Protein AF-A0A953H364-F1 (afdb_monomer_lite)

Secondary structure (DSSP, 8-state):
-HHHHHHHHHHHHHHHHHHHHHHHH-TT-HHHHHHHHHHHHHHHHHHHHH-SS-HHHHHHHHHHHHHHHHHHHHHHHHHTT---SS-HHHHHHHHHHHHHHHHHHHHHHHHHHHHHHHHHHHT-

pLDDT: mean 87.51, std 7.41, range [61.56, 96.06]

Structure (mmCIF, N/CA/C/O backbone):
data_AF-A0A953H364-F1
#
_entry.id   AF-A0A953H364-F1
#
loop_
_atom_site.group_PDB
_atom_site.id
_atom_site.type_symbol
_atom_site.label_atom_id
_atom_site.label_alt_id
_atom_site.label_comp_id
_atom_site.label_asym_id
_atom_site.label_entity_id
_atom_site.label_seq_id
_atom_site.pdbx_PDB_ins_code
_atom_site.Cartn_x
_atom_site.Cartn_y
_atom_site.Cartn_z
_atom_site.occupancy
_atom_site.B_iso_or_equiv
_atom_site.auth_seq_id
_atom_site.auth_comp_id
_atom_site.auth_asym_id
_atom_site.auth_atom_id
_atom_site.pdbx_PDB_model_num
ATOM 1 N N . MET A 1 1 ? -10.758 -10.916 13.035 1.00 75.19 1 MET A N 1
ATOM 2 C CA . MET A 1 1 ? -9.464 -10.705 12.3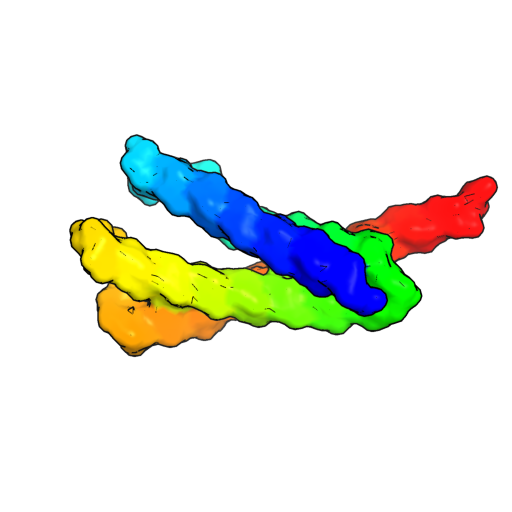49 1.00 75.19 1 MET A CA 1
ATOM 3 C C . MET A 1 1 ? -9.552 -11.019 10.859 1.00 75.19 1 MET A C 1
ATOM 5 O O . MET A 1 1 ? -9.318 -10.116 10.073 1.00 75.19 1 MET A O 1
ATOM 9 N N . PHE A 1 2 ? -9.997 -12.219 10.460 1.00 85.62 2 PHE A N 1
ATOM 10 C CA . PHE A 1 2 ? -10.119 -12.611 9.044 1.00 85.62 2 PHE A CA 1
ATOM 11 C C . PHE A 1 2 ? -10.879 -11.605 8.159 1.00 85.62 2 PHE A C 1
ATOM 13 O O . PHE A 1 2 ? -10.351 -11.168 7.148 1.00 85.62 2 PHE A O 1
ATOM 20 N N . LYS A 1 3 ? -12.070 -11.149 8.581 1.00 86.12 3 LYS A N 1
ATOM 21 C CA . LYS A 1 3 ? -12.856 -10.148 7.830 1.00 86.12 3 LYS A CA 1
ATOM 22 C C . LYS A 1 3 ? -12.096 -8.838 7.577 1.00 86.12 3 LYS A C 1
ATOM 24 O O . LYS A 1 3 ? -12.210 -8.271 6.504 1.00 86.12 3 LYS A O 1
ATOM 29 N N . SER A 1 4 ? -11.329 -8.366 8.557 1.00 85.12 4 SER A N 1
ATOM 30 C CA . SER A 1 4 ? -10.554 -7.122 8.461 1.00 85.12 4 SER A CA 1
ATOM 31 C C . SER A 1 4 ? -9.388 -7.260 7.478 1.00 85.12 4 SER A C 1
ATOM 33 O O . SER A 1 4 ? -9.214 -6.400 6.618 1.00 85.12 4 SER A O 1
ATOM 35 N N . LEU A 1 5 ? -8.663 -8.382 7.543 1.00 87.38 5 LEU A N 1
ATOM 36 C CA . LEU A 1 5 ? -7.599 -8.703 6.590 1.00 87.38 5 LEU A CA 1
ATOM 37 C C . LEU A 1 5 ? -8.144 -8.872 5.170 1.00 87.38 5 LEU A C 1
ATOM 39 O O . LEU A 1 5 ? -7.566 -8.337 4.231 1.00 87.38 5 LEU A O 1
ATOM 43 N N . LEU A 1 6 ? -9.274 -9.570 5.024 1.00 90.31 6 LEU A N 1
ATOM 44 C CA . LEU A 1 6 ? -9.933 -9.766 3.738 1.00 90.31 6 LEU A CA 1
ATOM 45 C C . LEU A 1 6 ? -10.311 -8.423 3.108 1.00 90.31 6 LEU A C 1
ATOM 47 O O . LEU A 1 6 ? -9.912 -8.147 1.983 1.00 90.31 6 LEU A O 1
ATOM 51 N N . TRP A 1 7 ? -11.036 -7.570 3.836 1.00 89.50 7 TRP A N 1
ATOM 52 C CA . TRP A 1 7 ? -11.494 -6.295 3.288 1.00 89.50 7 TRP A CA 1
ATOM 53 C C . TRP A 1 7 ? -10.351 -5.319 3.015 1.00 89.50 7 TRP A C 1
ATOM 55 O O . TRP A 1 7 ? -10.340 -4.710 1.951 1.00 89.50 7 TRP A O 1
ATOM 65 N N . GLY A 1 8 ? -9.362 -5.218 3.909 1.00 85.56 8 GLY A N 1
ATOM 66 C CA . GLY A 1 8 ? -8.174 -4.402 3.647 1.00 85.56 8 GLY A CA 1
ATOM 67 C C . GLY A 1 8 ? -7.381 -4.909 2.437 1.00 85.56 8 GLY A C 1
ATOM 68 O O . GLY A 1 8 ? -6.965 -4.113 1.598 1.00 85.56 8 GLY A O 1
ATOM 69 N N . GLY A 1 9 ? -7.234 -6.231 2.291 1.00 86.56 9 GLY A N 1
ATOM 70 C CA . GL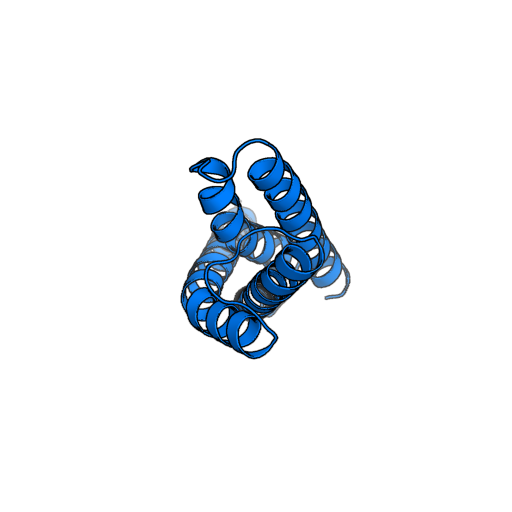Y A 1 9 ? -6.563 -6.845 1.142 1.00 86.56 9 GLY A CA 1
ATOM 71 C C . GLY A 1 9 ? -7.291 -6.573 -0.171 1.00 86.56 9 GLY A C 1
ATOM 72 O O . GLY A 1 9 ? -6.667 -6.150 -1.141 1.00 86.56 9 GLY A O 1
ATOM 73 N N . VAL A 1 10 ? -8.619 -6.724 -0.185 1.00 90.94 10 VAL A N 1
ATOM 74 C CA . VAL A 1 10 ? -9.464 -6.372 -1.338 1.00 90.94 10 VAL A CA 1
ATOM 75 C C . VAL A 1 10 ? -9.282 -4.901 -1.717 1.00 90.94 10 VAL A C 1
ATOM 77 O O . VAL A 1 10 ? -9.150 -4.597 -2.900 1.00 90.94 10 VAL A O 1
ATOM 80 N N . THR A 1 11 ? -9.212 -3.988 -0.743 1.00 89.81 11 THR A N 1
ATOM 81 C CA . THR A 1 11 ? -8.963 -2.564 -1.012 1.00 89.81 11 THR A CA 1
ATOM 82 C C . THR A 1 11 ? -7.610 -2.325 -1.676 1.00 89.81 11 THR A C 1
ATOM 84 O O . THR A 1 11 ? -7.552 -1.577 -2.650 1.00 89.81 11 THR A O 1
ATOM 87 N N . VAL A 1 12 ? -6.538 -2.970 -1.202 1.00 87.06 12 VAL A N 1
ATOM 88 C CA . VAL A 1 12 ? -5.211 -2.850 -1.830 1.00 87.06 12 VAL A CA 1
ATOM 89 C C . VAL A 1 12 ? -5.248 -3.362 -3.268 1.00 87.06 12 VAL A C 1
ATOM 91 O O . VAL A 1 12 ? -4.771 -2.671 -4.166 1.00 87.06 12 VAL A O 1
ATOM 94 N N . VAL A 1 13 ? -5.844 -4.534 -3.506 1.00 87.31 13 VAL A N 1
ATOM 95 C CA . VAL A 1 13 ? -5.934 -5.120 -4.853 1.00 87.31 13 VAL A CA 1
ATOM 96 C C . VAL A 1 13 ? -6.723 -4.209 -5.792 1.00 87.31 13 VAL A C 1
ATOM 98 O O . VAL A 1 13 ? -6.222 -3.856 -6.856 1.00 87.31 13 VAL A O 1
ATOM 101 N N . LEU A 1 14 ? -7.923 -3.780 -5.397 1.00 88.44 14 LEU A N 1
ATOM 102 C CA . LEU A 1 14 ? -8.761 -2.911 -6.227 1.00 88.44 14 LEU A CA 1
ATOM 103 C C . LEU A 1 14 ? -8.099 -1.556 -6.492 1.00 88.44 14 LEU A C 1
ATOM 105 O O . LEU A 1 14 ? -8.128 -1.082 -7.625 1.00 88.44 14 LEU A O 1
ATOM 109 N N . GLY A 1 15 ? -7.472 -0.955 -5.478 1.00 85.81 15 GLY A N 1
ATOM 110 C CA . GLY A 1 15 ? -6.750 0.306 -5.634 1.00 85.81 15 GLY A CA 1
ATOM 111 C C . GLY A 1 15 ? -5.604 0.195 -6.639 1.00 85.81 15 GLY A C 1
ATOM 112 O O . GLY A 1 15 ? -5.475 1.049 -7.514 1.00 85.81 15 GLY A O 1
ATOM 113 N N . ASN A 1 16 ? -4.841 -0.902 -6.590 1.00 81.19 16 ASN A N 1
ATOM 114 C CA . ASN A 1 16 ? -3.785 -1.167 -7.567 1.00 81.19 16 ASN A CA 1
ATOM 115 C C . ASN A 1 16 ? -4.347 -1.445 -8.969 1.00 81.19 16 ASN A C 1
ATOM 117 O O . ASN A 1 16 ? -3.806 -0.923 -9.933 1.00 81.19 16 ASN A O 1
ATOM 121 N N . VAL A 1 17 ? -5.453 -2.183 -9.117 1.00 83.50 17 VAL A N 1
ATOM 122 C CA . VAL A 1 17 ? -6.095 -2.403 -10.432 1.00 83.50 17 VAL A CA 1
ATOM 123 C C . VAL A 1 17 ? -6.564 -1.086 -11.058 1.00 83.50 17 VAL A C 1
ATOM 125 O O . VAL A 1 17 ? -6.331 -0.852 -12.243 1.00 83.50 17 VAL A O 1
ATOM 128 N N . ILE A 1 18 ? -7.190 -0.207 -10.271 1.00 84.56 18 ILE A N 1
ATOM 129 C CA . ILE A 1 18 ? -7.621 1.119 -10.741 1.00 84.56 18 ILE A CA 1
ATOM 130 C C . ILE A 1 18 ? -6.404 1.948 -11.152 1.00 84.56 18 ILE A C 1
ATOM 132 O O . ILE A 1 18 ? -6.398 2.542 -12.228 1.00 84.56 18 ILE A O 1
ATOM 136 N N . TRP A 1 19 ? -5.357 1.951 -10.328 1.00 82.06 19 TRP A N 1
ATOM 137 C CA . TRP A 1 19 ? -4.110 2.639 -10.635 1.00 82.06 19 TRP A CA 1
ATOM 138 C C . TRP A 1 19 ? -3.460 2.137 -11.935 1.00 82.06 19 TRP A C 1
ATOM 140 O O . TRP A 1 19 ? -3.105 2.954 -12.786 1.00 82.06 19 TRP A O 1
ATOM 150 N N . LEU A 1 20 ? -3.387 0.815 -12.132 1.00 78.50 20 LEU A N 1
ATOM 151 C CA . LEU A 1 20 ? -2.899 0.197 -13.369 1.00 78.50 20 LEU A CA 1
ATOM 152 C C . LEU A 1 20 ? -3.726 0.649 -14.584 1.00 78.50 20 LEU A C 1
ATOM 154 O O . LEU A 1 20 ? -3.166 0.935 -15.639 1.00 78.50 20 LEU A O 1
ATOM 158 N N . GLY A 1 21 ? -5.051 0.738 -14.455 1.00 80.06 21 GLY A N 1
ATOM 159 C CA . GLY A 1 21 ? -5.911 1.256 -15.521 1.00 80.06 21 GLY A CA 1
ATOM 160 C C . GLY A 1 21 ? -5.622 2.725 -15.851 1.00 80.06 21 GLY A C 1
ATOM 161 O O . GLY A 1 21 ? -5.516 3.083 -17.023 1.00 80.06 21 GLY A O 1
ATOM 162 N N . LEU A 1 22 ? -5.438 3.564 -14.827 1.00 80.94 22 LEU A N 1
ATOM 163 C CA . LEU A 1 22 ? -5.184 4.999 -14.990 1.00 80.94 22 LEU A CA 1
ATOM 164 C C . LEU A 1 22 ? -3.844 5.287 -15.678 1.00 80.94 22 LEU A C 1
ATOM 166 O O . LEU A 1 22 ? -3.795 6.109 -16.589 1.00 80.94 22 LEU A O 1
ATOM 170 N N . ILE A 1 23 ? -2.772 4.599 -15.282 1.00 76.31 23 ILE A N 1
ATOM 171 C CA . ILE A 1 23 ? -1.434 4.848 -15.842 1.00 76.31 23 ILE A CA 1
ATOM 172 C C . ILE A 1 23 ? -1.295 4.345 -17.289 1.00 76.31 23 ILE A C 1
ATOM 174 O O . ILE A 1 23 ? -0.506 4.892 -18.055 1.00 76.31 23 ILE A O 1
ATOM 178 N N . ASN A 1 24 ? -2.095 3.347 -17.688 1.00 74.31 24 ASN A N 1
ATOM 179 C CA . ASN A 1 24 ? -2.185 2.890 -19.080 1.00 74.31 24 ASN A CA 1
ATOM 180 C C . ASN A 1 24 ? -2.976 3.851 -19.977 1.00 74.31 24 ASN A C 1
ATOM 182 O O . ASN A 1 24 ? -2.741 3.888 -21.182 1.00 74.31 24 ASN A O 1
ATOM 186 N N . TYR A 1 25 ? -3.917 4.607 -19.409 1.00 76.69 25 TYR A N 1
ATOM 187 C CA . TYR A 1 25 ? -4.689 5.595 -20.157 1.00 76.69 25 TYR A CA 1
ATOM 188 C C . TYR A 1 25 ? -3.878 6.873 -20.401 1.00 76.69 25 TYR A C 1
ATOM 190 O O . TYR A 1 25 ? -3.853 7.380 -21.520 1.00 76.69 25 TYR A O 1
ATOM 198 N N . GLU A 1 26 ? -3.181 7.374 -19.375 1.00 69.00 26 GLU A N 1
ATOM 199 C CA . GLU A 1 26 ? -2.308 8.542 -19.504 1.00 69.00 26 GLU A CA 1
ATOM 200 C C . GLU A 1 26 ? -1.200 8.517 -18.421 1.00 69.00 26 GLU A C 1
ATOM 202 O O . GLU A 1 26 ? -1.494 8.687 -17.233 1.00 69.00 26 GLU A O 1
ATOM 207 N N . PRO A 1 27 ? 0.085 8.315 -18.784 1.00 61.56 27 PRO A N 1
ATOM 208 C CA . PRO A 1 27 ? 1.162 8.027 -17.821 1.00 61.56 27 PRO A CA 1
ATOM 209 C C . PRO A 1 27 ? 1.446 9.138 -16.800 1.00 61.56 27 PRO A C 1
ATOM 211 O O . PRO A 1 27 ? 1.984 8.879 -15.728 1.00 61.56 27 PRO A O 1
ATOM 214 N N . THR A 1 28 ? 1.101 10.384 -17.122 1.00 62.28 28 THR A N 1
ATOM 215 C CA . THR A 1 28 ? 1.375 11.578 -16.306 1.00 62.28 28 THR A CA 1
ATOM 216 C C . THR A 1 28 ? 0.166 12.051 -15.500 1.00 62.28 28 THR A C 1
ATOM 218 O O . THR A 1 28 ? 0.191 13.143 -14.926 1.00 62.28 28 THR A O 1
ATOM 221 N N . TYR A 1 29 ? -0.904 11.254 -15.426 1.00 68.56 29 TYR A N 1
ATOM 222 C CA . TYR A 1 29 ? -2.123 11.671 -14.748 1.00 68.56 29 TYR A CA 1
ATOM 223 C C . TYR A 1 29 ? -1.897 11.799 -13.234 1.00 68.56 29 TYR A C 1
ATOM 225 O O . TYR A 1 29 ? -1.680 10.811 -12.528 1.00 68.56 29 TYR A O 1
ATOM 233 N N . LEU A 1 30 ? -2.023 13.023 -12.708 1.00 75.12 30 LEU A N 1
ATOM 234 C CA . LEU A 1 30 ? -1.993 13.329 -11.270 1.00 75.12 30 LEU A CA 1
ATOM 235 C C . LEU A 1 30 ? -2.930 12.407 -10.467 1.00 75.12 30 LEU A C 1
ATOM 237 O O . LEU A 1 30 ? -2.640 12.070 -9.319 1.00 75.12 30 LEU A O 1
ATOM 241 N N . GLY A 1 31 ? -4.034 11.954 -11.071 1.00 71.50 31 GLY A N 1
ATOM 242 C CA . GLY A 1 31 ? -4.951 11.003 -10.449 1.00 71.50 31 GLY A CA 1
ATOM 243 C C . GLY A 1 31 ? -4.353 9.610 -10.236 1.00 71.50 31 GLY A C 1
ATOM 244 O O . GLY A 1 31 ? -4.644 9.011 -9.208 1.00 71.50 31 GLY A O 1
ATOM 245 N N . ALA A 1 32 ? -3.478 9.113 -11.118 1.00 74.00 32 ALA A N 1
ATOM 246 C CA . ALA A 1 32 ? -2.791 7.835 -10.911 1.00 74.00 32 ALA A CA 1
ATOM 247 C C . ALA A 1 32 ? -1.859 7.930 -9.693 1.00 74.00 32 ALA A C 1
ATOM 249 O O . ALA A 1 32 ? -1.974 7.143 -8.755 1.00 74.00 32 ALA A O 1
ATOM 250 N N . ILE A 1 33 ? -1.026 8.972 -9.636 1.00 72.25 33 ILE A N 1
ATOM 251 C CA . ILE A 1 33 ? -0.156 9.245 -8.480 1.00 72.25 33 ILE A CA 1
ATOM 252 C C . ILE A 1 33 ? -0.997 9.372 -7.202 1.00 72.25 33 ILE A C 1
ATOM 254 O O . ILE A 1 33 ? -0.705 8.744 -6.187 1.00 72.25 33 ILE A O 1
ATOM 258 N N . THR A 1 34 ? -2.097 10.126 -7.257 1.00 76.94 34 THR A N 1
ATOM 259 C CA . THR A 1 34 ? -2.999 10.299 -6.109 1.00 76.94 34 THR A CA 1
ATOM 260 C C . THR A 1 34 ? -3.584 8.965 -5.637 1.00 76.94 34 THR A C 1
ATOM 262 O O . THR A 1 34 ? -3.555 8.675 -4.442 1.00 76.94 34 THR A O 1
ATOM 265 N N . PHE A 1 35 ? -4.076 8.120 -6.549 1.00 80.19 35 PHE A N 1
ATOM 266 C CA . PHE A 1 35 ? -4.657 6.816 -6.208 1.00 80.19 35 PHE A CA 1
ATOM 267 C C . PHE A 1 35 ? -3.639 5.856 -5.593 1.00 80.19 35 PHE A C 1
ATOM 269 O O . PHE A 1 35 ? -3.982 5.116 -4.666 1.00 80.19 35 PHE A O 1
ATOM 276 N N . GLN A 1 36 ? -2.392 5.897 -6.059 1.00 78.19 36 GLN A N 1
ATOM 277 C CA . GLN A 1 36 ? -1.309 5.074 -5.532 1.00 78.19 36 GLN A CA 1
ATOM 278 C C . GLN A 1 36 ? -1.071 5.333 -4.038 1.00 78.19 36 GLN A C 1
ATOM 280 O O . GLN A 1 36 ? -0.947 4.388 -3.261 1.00 78.19 36 GLN A O 1
ATOM 285 N N . TYR A 1 37 ? -1.089 6.601 -3.614 1.00 78.81 37 TYR A N 1
ATOM 286 C CA . TYR A 1 37 ? -0.863 6.979 -2.212 1.00 78.81 37 TYR A CA 1
ATOM 287 C C . TYR A 1 37 ? -2.142 7.039 -1.366 1.00 78.81 37 TYR A C 1
ATOM 289 O O . TYR A 1 37 ? -2.078 6.900 -0.143 1.00 78.81 37 TYR A O 1
ATOM 297 N N . LEU A 1 38 ? -3.315 7.177 -1.992 1.00 87.25 38 LEU A N 1
ATOM 298 C CA . LEU A 1 38 ? -4.605 7.118 -1.300 1.00 87.25 38 LEU A CA 1
ATOM 299 C C . LEU A 1 38 ? -5.006 5.679 -0.944 1.00 87.25 38 LEU A C 1
ATOM 301 O O . LEU A 1 38 ? -5.603 5.448 0.109 1.00 87.25 38 LEU A O 1
ATOM 305 N N . THR A 1 39 ? -4.653 4.705 -1.785 1.00 91.38 39 THR A N 1
ATOM 306 C CA . THR A 1 39 ? -4.971 3.282 -1.572 1.00 91.38 39 THR A CA 1
ATOM 307 C C . THR A 1 39 ? -4.528 2.764 -0.192 1.00 91.38 39 THR A C 1
ATOM 309 O O . THR A 1 39 ? -5.376 2.198 0.504 1.00 91.38 39 THR A O 1
ATOM 312 N N . PRO A 1 40 ? -3.283 3.001 0.279 1.00 92.06 40 PRO A N 1
ATOM 313 C CA . PRO A 1 40 ? -2.871 2.635 1.633 1.00 92.06 40 PRO A CA 1
ATOM 314 C C . PRO A 1 40 ? -3.766 3.232 2.727 1.00 92.06 40 PRO A C 1
ATOM 316 O O . PRO A 1 40 ? -4.129 2.527 3.670 1.00 92.06 40 PRO A O 1
ATOM 319 N N . ALA A 1 41 ? -4.167 4.505 2.604 1.00 92.88 41 ALA A N 1
ATOM 320 C CA . ALA A 1 41 ? -5.039 5.161 3.581 1.00 92.88 41 ALA A CA 1
ATOM 321 C C . ALA A 1 41 ? -6.415 4.494 3.657 1.00 92.88 41 ALA A C 1
ATOM 323 O O . ALA A 1 41 ? -6.896 4.180 4.749 1.00 92.88 41 ALA A O 1
ATOM 324 N N . VAL A 1 42 ? -7.031 4.222 2.506 1.00 92.75 42 VAL A N 1
ATOM 325 C CA . VAL A 1 42 ? -8.338 3.555 2.452 1.00 92.75 42 VAL A CA 1
ATOM 326 C C . VAL A 1 42 ? -8.227 2.119 2.965 1.00 92.75 42 VAL A C 1
ATOM 328 O O . VAL A 1 42 ? -9.074 1.688 3.745 1.00 92.75 42 VAL A O 1
ATOM 331 N N . ALA A 1 43 ? -7.164 1.393 2.609 1.00 93.06 43 ALA A N 1
ATOM 332 C CA . ALA A 1 43 ? -6.932 0.034 3.093 1.00 93.06 43 ALA A CA 1
ATOM 333 C C . ALA A 1 43 ? -6.769 -0.004 4.619 1.00 93.06 43 ALA A C 1
ATOM 335 O O . ALA A 1 43 ? -7.427 -0.803 5.288 1.00 93.06 43 ALA A O 1
ATOM 336 N N . GLY A 1 44 ? -5.964 0.902 5.181 1.00 92.31 44 GLY A N 1
ATOM 337 C CA . GLY A 1 44 ? -5.794 1.053 6.625 1.00 92.31 44 GLY A CA 1
ATOM 338 C C . GLY A 1 44 ? -7.103 1.405 7.337 1.00 92.31 44 GLY A C 1
ATOM 339 O O . GLY A 1 44 ? -7.432 0.793 8.356 1.00 92.31 44 GLY A O 1
ATOM 340 N N . PHE A 1 45 ? -7.896 2.320 6.768 1.00 95.19 45 PHE A N 1
ATOM 341 C CA . PHE A 1 45 ? -9.225 2.670 7.276 1.00 95.19 45 PHE A CA 1
ATOM 342 C C . PHE A 1 45 ? -10.168 1.463 7.292 1.00 95.19 45 PHE A C 1
ATOM 344 O O . PHE A 1 45 ? -10.721 1.124 8.339 1.00 95.19 45 PHE A O 1
ATOM 351 N N . VAL A 1 46 ? -10.333 0.788 6.153 1.00 94.12 46 VAL A N 1
ATOM 352 C CA . VAL A 1 46 ? -11.245 -0.355 5.991 1.00 94.12 46 VAL A CA 1
ATOM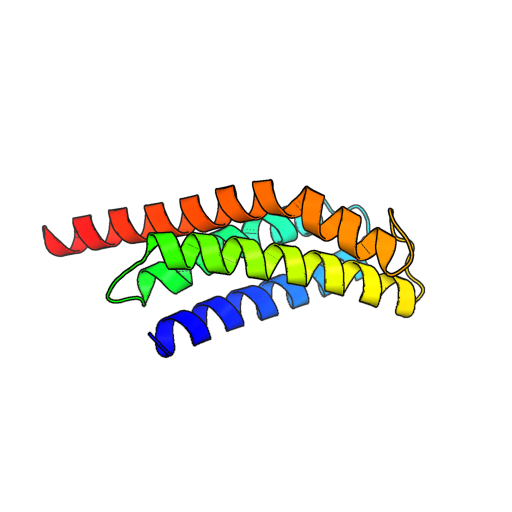 353 C C . VAL A 1 46 ? -10.839 -1.504 6.913 1.00 94.12 46 VAL A C 1
ATOM 355 O O . VAL A 1 46 ? -11.676 -2.062 7.631 1.00 94.12 46 VAL A O 1
ATOM 358 N N . ALA A 1 47 ? -9.546 -1.822 6.959 1.00 92.12 47 ALA A N 1
ATOM 359 C CA . ALA A 1 47 ? -9.012 -2.844 7.843 1.00 92.12 47 ALA A CA 1
ATOM 360 C C . ALA A 1 47 ? -9.311 -2.516 9.314 1.00 92.12 47 ALA A C 1
ATOM 362 O O . ALA A 1 47 ? -9.862 -3.354 10.036 1.00 92.12 47 ALA A O 1
ATOM 363 N N . ALA A 1 48 ? -9.018 -1.292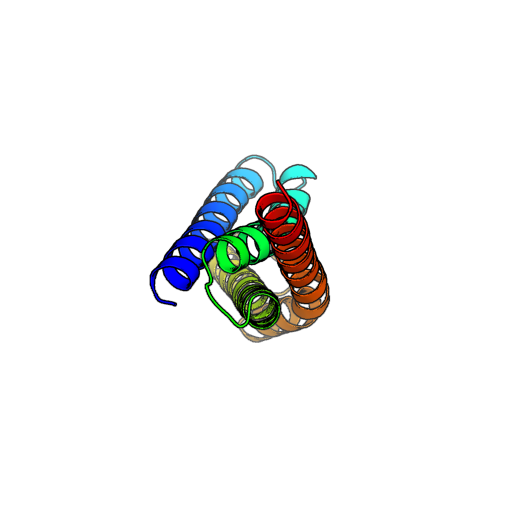 9.757 1.00 92.88 48 ALA A N 1
ATOM 364 C CA . ALA A 1 48 ? -9.283 -0.844 11.120 1.00 92.88 48 ALA A CA 1
ATOM 365 C C . ALA A 1 48 ? -10.782 -0.796 11.453 1.00 92.88 48 ALA A C 1
ATOM 367 O O . ALA A 1 48 ? -11.166 -1.107 12.586 1.00 92.88 48 ALA A O 1
ATOM 368 N N . TRP A 1 49 ? -11.637 -0.453 10.490 1.00 94.12 49 TRP A N 1
ATOM 369 C CA . TRP A 1 49 ? -13.086 -0.382 10.668 1.00 94.12 49 TRP A CA 1
ATOM 370 C C . TRP A 1 49 ? -13.677 -1.740 11.058 1.00 94.12 49 TRP A C 1
ATOM 372 O O . TRP A 1 49 ? -14.407 -1.847 12.043 1.00 94.12 49 TRP A O 1
ATOM 382 N N . PHE A 1 50 ? -13.287 -2.796 10.342 1.00 91.44 50 PHE A N 1
ATOM 383 C CA . PHE A 1 50 ? -13.775 -4.161 10.567 1.00 91.44 50 PHE A CA 1
ATOM 384 C C . PHE A 1 50 ? -12.986 -4.954 11.621 1.00 91.44 50 PHE A C 1
ATOM 386 O O . PHE A 1 50 ? -13.296 -6.120 11.886 1.00 91.44 50 PHE A O 1
ATOM 393 N N . ALA A 1 51 ? -11.938 -4.375 12.204 1.00 90.44 51 ALA A N 1
ATOM 394 C CA . ALA A 1 51 ? -11.140 -5.033 13.231 1.00 90.44 51 ALA A CA 1
ATOM 395 C C . ALA A 1 51 ? -11.765 -4.885 14.622 1.00 90.44 51 ALA A C 1
ATOM 397 O O . ALA A 1 51 ? -12.200 -3.802 14.993 1.00 90.44 51 ALA A O 1
ATOM 398 N N . ASN A 1 52 ? -11.733 -5.937 15.441 1.00 85.00 52 ASN A N 1
ATOM 399 C CA . ASN A 1 52 ? -12.187 -5.849 16.836 1.00 85.00 52 ASN A CA 1
ATOM 400 C C . ASN A 1 52 ? -11.093 -5.294 17.768 1.00 85.00 52 ASN A C 1
ATOM 402 O O . ASN A 1 52 ? -11.404 -4.645 18.758 1.00 85.00 52 ASN A O 1
ATOM 406 N N . GLN A 1 53 ? -9.816 -5.531 17.448 1.00 87.81 53 GLN A N 1
ATOM 407 C CA . GLN A 1 53 ? -8.643 -5.122 18.231 1.00 87.81 53 GLN A CA 1
ATOM 408 C C . GLN A 1 53 ? -7.482 -4.743 17.295 1.00 87.81 53 GLN A C 1
ATOM 410 O O . GLN A 1 53 ? -7.547 -5.011 16.096 1.00 87.81 53 GLN A O 1
ATOM 415 N N . HIS A 1 54 ? -6.434 -4.113 17.842 1.00 90.31 54 HIS A N 1
ATOM 416 C CA . HIS A 1 54 ? -5.182 -3.775 17.139 1.00 90.31 54 HIS A CA 1
ATOM 417 C C . HIS A 1 54 ? -5.352 -2.938 15.855 1.00 90.31 54 HIS A C 1
ATOM 419 O O . HIS A 1 54 ? -4.597 -3.084 14.897 1.00 90.31 54 HIS A O 1
ATOM 425 N N . LYS A 1 55 ? -6.332 -2.028 15.838 1.00 92.00 55 LYS A N 1
ATOM 426 C CA . LYS A 1 55 ? -6.707 -1.219 14.663 1.00 92.00 55 LYS A CA 1
ATOM 427 C C . LYS A 1 55 ? -5.529 -0.456 14.036 1.00 92.00 55 LYS A C 1
ATOM 429 O O . LYS A 1 55 ? -5.373 -0.480 12.822 1.00 92.00 55 LYS A O 1
ATOM 434 N N . LEU A 1 56 ? -4.679 0.169 14.856 1.00 91.62 56 LEU A N 1
ATOM 435 C CA . LEU A 1 56 ? -3.504 0.909 14.373 1.00 91.62 56 LEU A CA 1
ATOM 436 C C . LEU A 1 56 ? -2.402 -0.013 13.836 1.00 91.62 56 LEU A C 1
ATOM 438 O O . LEU A 1 56 ? -1.805 0.294 12.811 1.00 91.62 56 LEU A O 1
ATOM 442 N N . LEU A 1 57 ? -2.178 -1.167 14.476 1.00 92.62 57 LEU A N 1
ATOM 443 C CA . LEU A 1 57 ? -1.218 -2.166 13.995 1.00 92.62 57 LEU A CA 1
ATOM 444 C C . LEU A 1 57 ? -1.630 -2.714 12.621 1.00 92.62 57 LEU A C 1
ATOM 446 O O . LEU A 1 57 ? -0.781 -2.938 11.765 1.00 92.62 57 LEU A O 1
ATOM 450 N N . LEU A 1 58 ? -2.936 -2.875 12.389 1.00 89.94 58 LEU A N 1
ATOM 451 C CA . LEU A 1 58 ? -3.478 -3.209 11.072 1.00 89.94 58 LEU A CA 1
ATOM 452 C C . LEU A 1 58 ? -3.210 -2.110 10.038 1.00 89.94 58 LEU A C 1
ATOM 454 O O . LEU A 1 58 ? -2.818 -2.435 8.923 1.00 89.94 58 LEU A O 1
ATOM 458 N N . GLY A 1 59 ? -3.346 -0.833 10.407 1.00 89.81 59 GLY A N 1
ATOM 459 C CA . GLY A 1 59 ? -2.930 0.286 9.553 1.00 89.81 59 GLY A CA 1
ATOM 460 C C . GLY A 1 59 ? -1.457 0.184 9.146 1.00 89.81 59 GLY A C 1
ATOM 461 O O . GLY A 1 59 ? -1.146 0.216 7.960 1.00 89.81 59 GLY A O 1
ATOM 462 N N . VAL A 1 60 ? -0.560 -0.046 10.108 1.00 92.69 60 VAL A N 1
ATOM 463 C CA . VAL A 1 60 ? 0.878 -0.250 9.845 1.00 92.69 60 VAL A CA 1
ATOM 464 C C . VAL A 1 60 ? 1.113 -1.435 8.903 1.00 92.69 60 VAL A C 1
ATOM 466 O O . VAL A 1 60 ? 1.832 -1.299 7.914 1.00 92.69 60 VAL A O 1
ATOM 469 N N . ALA A 1 61 ? 0.472 -2.579 9.159 1.00 92.38 61 ALA A N 1
ATOM 470 C CA . ALA A 1 61 ? 0.605 -3.771 8.323 1.00 92.38 61 ALA A CA 1
ATOM 471 C C . ALA A 1 61 ? 0.167 -3.510 6.873 1.00 92.38 61 ALA A C 1
ATOM 473 O O . ALA A 1 61 ? 0.871 -3.886 5.937 1.00 92.38 61 ALA A O 1
ATOM 474 N N . PHE A 1 62 ? -0.958 -2.817 6.674 1.00 92.38 62 PHE A N 1
ATOM 475 C CA . PHE A 1 62 ? -1.425 -2.453 5.337 1.00 92.38 62 PHE A CA 1
ATOM 476 C C . PHE A 1 62 ? -0.562 -1.381 4.663 1.00 92.38 62 PHE A C 1
ATOM 478 O O . PHE A 1 62 ? -0.459 -1.391 3.437 1.00 92.38 62 PHE A O 1
ATOM 485 N N . GLY A 1 63 ? 0.114 -0.520 5.427 1.00 92.25 63 GLY A N 1
ATOM 486 C CA . GLY A 1 63 ? 1.144 0.375 4.898 1.00 92.25 63 GLY A CA 1
ATOM 487 C C . GLY A 1 63 ? 2.314 -0.396 4.280 1.00 92.25 63 GLY A C 1
ATOM 488 O O . GLY A 1 63 ? 2.678 -0.132 3.137 1.00 92.25 63 GLY A O 1
ATOM 489 N N . VAL A 1 64 ? 2.838 -1.406 4.986 1.00 92.88 64 VAL A N 1
ATOM 490 C CA . VAL A 1 64 ? 3.915 -2.281 4.477 1.00 92.88 64 VAL A CA 1
ATOM 491 C C . VAL A 1 64 ? 3.453 -3.106 3.274 1.00 92.88 64 VAL A C 1
ATOM 493 O O . VAL A 1 64 ? 4.148 -3.186 2.266 1.00 92.88 64 VAL A O 1
ATOM 496 N N . LEU A 1 65 ? 2.260 -3.704 3.337 1.00 92.06 65 LEU A N 1
ATOM 497 C CA . LEU A 1 65 ? 1.731 -4.481 2.211 1.00 92.06 65 LEU A CA 1
ATOM 498 C C . LEU A 1 65 ? 1.516 -3.615 0.964 1.00 92.06 65 LEU A C 1
ATOM 500 O O . LEU A 1 65 ? 1.751 -4.080 -0.149 1.00 92.06 65 LEU A O 1
ATOM 504 N N . SER A 1 66 ? 1.101 -2.359 1.142 1.00 91.00 66 SER A N 1
ATOM 505 C CA . SER A 1 66 ? 0.912 -1.439 0.021 1.00 91.00 66 SER A CA 1
ATOM 506 C C . SER A 1 66 ? 2.239 -1.038 -0.624 1.00 91.00 66 SER A C 1
ATOM 508 O O . SER A 1 66 ? 2.303 -0.990 -1.849 1.00 91.00 66 SER A O 1
ATOM 510 N N . SER A 1 67 ? 3.307 -0.807 0.150 1.00 92.00 67 SER A N 1
ATOM 511 C CA . SER A 1 67 ? 4.620 -0.495 -0.437 1.00 92.00 67 SER A CA 1
ATOM 512 C C . SER A 1 67 ? 5.208 -1.682 -1.200 1.00 92.00 67 SER A C 1
ATOM 514 O O . SER A 1 67 ? 5.741 -1.500 -2.294 1.00 92.00 67 SER A O 1
ATOM 516 N N . ILE A 1 68 ? 5.029 -2.905 -0.688 1.00 92.44 68 ILE A N 1
ATOM 517 C CA . ILE A 1 68 ? 5.399 -4.135 -1.408 1.00 92.44 68 ILE A CA 1
ATOM 518 C C . ILE A 1 68 ? 4.607 -4.256 -2.715 1.00 92.44 68 ILE A C 1
ATOM 520 O O . ILE A 1 68 ? 5.187 -4.565 -3.755 1.00 92.44 68 ILE A O 1
ATOM 524 N N . ALA A 1 69 ? 3.297 -3.992 -2.687 1.00 89.62 69 ALA A N 1
ATOM 525 C CA . ALA A 1 69 ? 2.464 -4.032 -3.887 1.00 89.62 69 ALA A CA 1
ATOM 526 C C . ALA A 1 69 ? 2.932 -3.014 -4.942 1.00 89.62 69 ALA A C 1
ATOM 528 O O . ALA A 1 69 ? 3.004 -3.356 -6.119 1.00 89.62 69 ALA A O 1
ATOM 529 N N . ILE A 1 70 ? 3.320 -1.807 -4.521 1.00 88.50 70 ILE A N 1
ATOM 530 C CA . ILE A 1 70 ? 3.868 -0.775 -5.410 1.00 88.50 70 ILE A CA 1
ATOM 531 C C . ILE A 1 70 ? 5.184 -1.237 -6.056 1.00 88.50 70 ILE A C 1
ATOM 533 O O . ILE A 1 70 ? 5.341 -1.117 -7.271 1.00 88.50 70 ILE A O 1
ATOM 537 N N . GLY A 1 71 ? 6.112 -1.806 -5.282 1.00 90.00 71 GLY A N 1
ATOM 538 C CA . GLY A 1 71 ? 7.361 -2.345 -5.830 1.00 90.00 71 GLY A CA 1
ATOM 539 C C . GLY A 1 71 ? 7.137 -3.509 -6.796 1.00 90.00 71 GLY A C 1
ATOM 540 O O . GLY A 1 71 ? 7.725 -3.544 -7.877 1.00 90.00 71 GLY A O 1
ATOM 541 N N . ALA A 1 72 ? 6.235 -4.432 -6.453 1.00 90.12 72 ALA A N 1
ATOM 542 C CA . ALA A 1 72 ? 5.849 -5.529 -7.337 1.00 90.12 72 ALA A CA 1
ATOM 543 C C . ALA A 1 72 ? 5.223 -5.017 -8.641 1.00 90.12 72 ALA A C 1
ATOM 545 O O . ALA A 1 72 ? 5.491 -5.559 -9.712 1.00 90.12 72 ALA A O 1
ATOM 546 N N . ALA A 1 73 ? 4.423 -3.954 -8.566 1.00 85.38 73 ALA A N 1
ATOM 547 C CA . ALA A 1 73 ? 3.808 -3.368 -9.743 1.00 85.38 73 ALA A CA 1
ATOM 548 C C . ALA A 1 73 ? 4.817 -2.625 -10.634 1.00 85.38 73 ALA A C 1
ATOM 550 O O . ALA A 1 73 ? 4.693 -2.696 -11.852 1.00 85.38 73 ALA A O 1
ATOM 551 N N . ASN A 1 74 ? 5.854 -1.999 -10.061 1.00 87.69 74 ASN A N 1
ATOM 552 C CA . ASN A 1 74 ? 6.982 -1.460 -10.831 1.00 87.69 74 ASN A CA 1
ATOM 553 C C . ASN A 1 74 ? 7.663 -2.559 -11.662 1.00 87.69 74 ASN A C 1
ATOM 555 O O . ASN A 1 74 ? 7.844 -2.401 -12.866 1.00 87.69 74 ASN A O 1
ATOM 559 N N . LEU A 1 75 ? 7.967 -3.702 -11.036 1.00 90.00 75 LEU A N 1
ATOM 560 C CA . LEU A 1 75 ? 8.568 -4.840 -11.739 1.00 90.00 75 LEU A CA 1
ATOM 561 C C . LEU A 1 75 ? 7.638 -5.393 -12.827 1.00 90.00 75 LEU A C 1
ATOM 563 O O . LEU A 1 75 ? 8.076 -5.681 -13.937 1.00 90.00 75 LEU A O 1
ATOM 567 N N . LEU A 1 76 ? 6.344 -5.528 -12.525 1.00 88.31 76 LEU A N 1
ATOM 568 C CA . LEU A 1 76 ? 5.359 -5.988 -13.500 1.00 88.31 76 LEU A CA 1
ATOM 569 C C . LEU A 1 76 ? 5.277 -5.043 -14.704 1.00 88.31 76 LEU A C 1
ATOM 571 O O . LEU A 1 76 ? 5.191 -5.509 -15.836 1.00 88.31 76 LEU A O 1
ATOM 575 N N . PHE A 1 77 ? 5.329 -3.732 -14.479 1.00 84.69 77 PHE A N 1
ATOM 576 C CA . PHE A 1 77 ? 5.287 -2.758 -15.562 1.00 84.69 77 PHE A CA 1
ATOM 577 C C . PHE A 1 77 ? 6.487 -2.836 -16.489 1.00 84.69 77 PHE A C 1
ATOM 579 O O . PHE A 1 77 ? 6.314 -2.801 -17.707 1.00 84.69 77 PHE A O 1
ATOM 586 N N . GLU A 1 78 ? 7.677 -2.999 -15.929 1.00 89.06 78 GLU A N 1
ATOM 587 C CA . GLU A 1 78 ? 8.878 -3.232 -16.721 1.00 89.06 78 GLU A CA 1
ATOM 588 C C . GLU A 1 78 ? 8.757 -4.509 -17.565 1.00 89.06 78 GLU A C 1
ATOM 590 O O . GLU A 1 78 ? 9.036 -4.483 -18.764 1.00 89.06 78 GLU A O 1
ATOM 595 N N . LEU A 1 79 ? 8.271 -5.609 -16.975 1.00 88.81 79 LEU A N 1
ATOM 596 C CA . LEU A 1 79 ? 8.053 -6.877 -17.686 1.00 88.81 79 LEU A CA 1
ATOM 597 C C . LEU A 1 79 ? 7.021 -6.758 -18.816 1.00 88.81 79 LEU A C 1
ATOM 599 O O . LEU A 1 79 ? 7.103 -7.479 -19.809 1.00 88.81 79 LEU A O 1
ATOM 603 N N . LEU A 1 80 ? 6.061 -5.845 -18.676 1.00 87.62 80 LEU A N 1
ATOM 604 C CA . LEU A 1 80 ? 5.071 -5.513 -19.700 1.00 87.62 80 LEU A CA 1
ATOM 605 C C . LEU A 1 80 ? 5.602 -4.512 -20.749 1.00 87.62 80 LEU A C 1
ATOM 607 O O . LEU A 1 80 ? 4.870 -4.143 -21.665 1.00 87.62 80 LEU A O 1
ATOM 611 N N . GLY A 1 81 ? 6.868 -4.093 -20.655 1.00 86.38 81 GLY A N 1
ATOM 612 C CA . GLY A 1 81 ? 7.524 -3.200 -21.614 1.00 86.38 81 GLY A CA 1
ATOM 613 C C . GLY A 1 81 ? 7.268 -1.710 -21.374 1.00 86.38 81 GLY A C 1
ATOM 614 O O . GLY A 1 81 ? 7.582 -0.888 -22.239 1.00 86.38 81 GLY A O 1
ATOM 615 N N . HIS A 1 82 ? 6.707 -1.339 -20.220 1.00 83.12 82 HIS A N 1
ATOM 616 C CA . HIS A 1 82 ? 6.540 0.063 -19.852 1.00 83.12 82 HIS A CA 1
ATOM 617 C C . HIS A 1 82 ? 7.853 0.657 -19.344 1.00 83.12 82 HIS A C 1
ATOM 619 O O . HIS A 1 82 ? 8.697 -0.020 -18.757 1.00 83.12 82 HIS A O 1
ATOM 625 N N . LYS A 1 83 ? 8.010 1.968 -19.548 1.00 82.00 83 LYS A N 1
ATOM 626 C CA . LYS A 1 83 ? 9.107 2.719 -18.938 1.00 82.00 83 LYS A CA 1
ATOM 627 C C . LYS A 1 83 ? 8.853 2.857 -17.441 1.00 82.00 83 LYS A C 1
ATOM 629 O O . LYS A 1 83 ? 7.761 3.251 -17.040 1.00 82.00 83 LYS A O 1
ATOM 634 N N . VAL A 1 84 ? 9.881 2.576 -16.653 1.00 84.19 84 VAL A N 1
ATOM 635 C CA . VAL A 1 84 ? 9.891 2.719 -15.196 1.00 84.19 84 VAL A CA 1
ATOM 636 C C . VAL A 1 84 ? 11.079 3.581 -14.779 1.00 84.19 84 VAL A C 1
ATOM 638 O O . VAL A 1 84 ? 12.100 3.594 -15.469 1.00 84.19 84 VAL A O 1
ATOM 641 N N . ASP A 1 85 ? 10.951 4.293 -13.659 1.00 77.75 85 ASP A N 1
ATOM 642 C CA . ASP A 1 85 ? 12.033 5.136 -13.126 1.00 77.75 85 ASP A CA 1
ATOM 643 C C . ASP A 1 85 ? 13.221 4.297 -12.635 1.00 77.75 85 ASP A C 1
ATOM 645 O O . ASP A 1 85 ? 14.375 4.709 -12.750 1.00 77.75 85 ASP A O 1
ATOM 649 N N . PHE A 1 86 ? 12.940 3.096 -12.118 1.00 87.81 86 PHE A N 1
ATOM 650 C CA . PHE A 1 86 ? 13.946 2.145 -11.662 1.00 87.81 86 PHE A CA 1
ATOM 651 C C . PHE A 1 86 ? 13.654 0.751 -12.219 1.00 87.81 86 PHE A C 1
ATOM 653 O O . PHE A 1 86 ? 12.618 0.162 -11.913 1.00 87.81 86 PHE A O 1
ATOM 660 N N . SER A 1 87 ? 14.579 0.223 -13.019 1.00 90.38 87 SER A N 1
ATOM 661 C CA . SER A 1 87 ? 14.483 -1.091 -13.661 1.00 90.38 87 SER A CA 1
ATOM 662 C C . SER A 1 87 ? 15.069 -2.219 -12.807 1.00 90.38 87 SER A C 1
ATOM 664 O O . SER A 1 87 ? 15.932 -2.004 -11.950 1.00 90.38 87 SER A O 1
ATOM 666 N N . GLY A 1 88 ? 14.663 -3.443 -13.108 1.00 92.75 88 GLY A N 1
ATOM 667 C CA . GLY A 1 88 ? 15.090 -4.675 -12.480 1.00 92.75 88 GLY A CA 1
ATOM 668 C C . GLY A 1 88 ? 14.518 -4.893 -11.081 1.00 92.75 88 GLY A C 1
ATOM 669 O O . GLY A 1 88 ? 13.780 -4.087 -10.508 1.00 92.75 88 GLY A O 1
ATOM 670 N N . PHE A 1 89 ? 14.924 -6.019 -10.497 1.00 92.69 89 PHE A N 1
ATOM 671 C CA . PHE A 1 89 ? 14.586 -6.366 -9.119 1.00 92.69 89 PHE A CA 1
ATOM 672 C C . PHE A 1 89 ? 15.093 -5.312 -8.123 1.00 92.69 89 PHE A C 1
ATOM 674 O O . PHE A 1 89 ? 14.355 -4.910 -7.225 1.00 92.69 89 PHE A O 1
ATOM 681 N N . ASP A 1 90 ? 16.312 -4.802 -8.324 1.00 93.69 90 ASP A N 1
ATOM 682 C CA . ASP A 1 90 ? 16.885 -3.749 -7.480 1.00 93.69 90 ASP A CA 1
ATOM 683 C C . ASP A 1 90 ? 16.046 -2.467 -7.535 1.00 93.69 90 ASP A C 1
ATOM 685 O O . ASP A 1 90 ? 15.791 -1.845 -6.502 1.00 93.69 90 ASP A O 1
ATOM 689 N N . GLY A 1 91 ? 15.529 -2.108 -8.715 1.00 89.50 91 GLY A N 1
ATOM 690 C CA . GLY A 1 91 ? 14.622 -0.977 -8.868 1.00 89.50 91 GLY A CA 1
ATOM 691 C C . GLY A 1 91 ? 13.310 -1.154 -8.107 1.00 89.50 91 GLY A C 1
ATOM 692 O O . GLY A 1 91 ? 12.881 -0.247 -7.391 1.00 89.50 91 GLY A O 1
ATOM 693 N N . ALA A 1 92 ? 12.715 -2.347 -8.162 1.00 91.25 92 ALA A N 1
ATOM 694 C CA . ALA A 1 92 ? 11.522 -2.677 -7.382 1.00 91.25 92 ALA A CA 1
ATOM 695 C C . ALA A 1 92 ? 11.761 -2.574 -5.862 1.00 91.25 92 ALA A C 1
ATOM 697 O O . ALA A 1 92 ? 10.894 -2.092 -5.122 1.00 91.25 92 ALA A O 1
ATOM 698 N N . VAL A 1 93 ? 12.947 -2.973 -5.387 1.00 94.62 93 VAL A N 1
ATOM 699 C CA . VAL A 1 93 ? 13.346 -2.821 -3.979 1.00 94.62 93 VAL A CA 1
ATOM 700 C C . VAL A 1 93 ? 13.489 -1.344 -3.609 1.00 94.62 93 VAL A C 1
ATOM 702 O O . VAL A 1 93 ? 12.926 -0.924 -2.596 1.00 94.62 93 VAL A O 1
ATOM 705 N N . ILE A 1 94 ? 14.165 -0.539 -4.435 1.00 92.75 94 ILE A N 1
ATOM 706 C CA . ILE A 1 94 ? 14.315 0.912 -4.223 1.00 92.75 94 ILE A CA 1
ATOM 707 C C . ILE A 1 94 ? 12.939 1.575 -4.101 1.00 92.75 94 ILE A C 1
ATOM 709 O O . ILE A 1 94 ? 12.679 2.285 -3.127 1.00 92.75 94 ILE A O 1
ATOM 713 N N . VAL A 1 95 ? 12.032 1.290 -5.038 1.00 91.06 95 VAL A N 1
ATOM 714 C CA . VAL A 1 95 ? 10.661 1.821 -5.044 1.00 91.06 95 VAL A CA 1
ATOM 715 C C . VAL A 1 95 ? 9.882 1.389 -3.794 1.00 91.06 95 VAL A C 1
ATOM 717 O O . VAL A 1 95 ? 9.191 2.205 -3.176 1.00 91.06 95 VAL A O 1
ATOM 720 N N . THR A 1 96 ? 10.020 0.132 -3.362 1.00 93.00 96 THR A N 1
ATOM 721 C CA . THR A 1 96 ? 9.385 -0.369 -2.128 1.00 93.00 96 THR A CA 1
ATOM 722 C C . THR A 1 96 ? 9.876 0.400 -0.902 1.00 93.00 96 THR A C 1
ATOM 724 O O . THR A 1 96 ? 9.075 0.886 -0.100 1.00 93.00 96 THR A O 1
ATOM 727 N N . VAL A 1 97 ? 11.193 0.549 -0.750 1.00 94.56 97 VAL A N 1
ATOM 728 C CA . VAL A 1 97 ? 11.798 1.219 0.410 1.00 94.56 97 VAL A CA 1
ATOM 729 C C . VAL A 1 97 ? 11.390 2.691 0.457 1.00 94.56 97 VAL A C 1
ATOM 731 O O . VAL A 1 97 ? 10.944 3.165 1.502 1.00 94.56 97 VAL A O 1
ATOM 734 N N . TRP A 1 98 ? 11.458 3.394 -0.675 1.00 92.19 98 TRP A N 1
ATOM 735 C CA . TRP A 1 98 ? 11.086 4.808 -0.754 1.00 92.19 98 TRP A CA 1
ATOM 736 C C . TRP A 1 98 ? 9.599 5.063 -0.523 1.00 92.19 98 TRP A C 1
ATOM 738 O O . TRP A 1 98 ? 9.245 6.044 0.130 1.00 92.19 98 TRP A O 1
ATOM 748 N N . SER A 1 99 ? 8.721 4.186 -1.012 1.00 90.81 99 SER A N 1
ATOM 749 C CA . SER A 1 99 ? 7.269 4.332 -0.836 1.00 90.81 99 SER A CA 1
ATOM 750 C C . SER A 1 99 ? 6.784 3.942 0.565 1.00 90.81 99 SER A C 1
ATOM 752 O O . SER A 1 99 ? 5.727 4.406 1.000 1.00 90.81 99 SER A O 1
ATOM 754 N N . THR A 1 100 ? 7.556 3.136 1.302 1.00 94.06 100 THR A N 1
ATOM 755 C CA . THR A 1 100 ? 7.203 2.641 2.643 1.00 94.06 100 THR A CA 1
ATOM 756 C C . THR A 1 100 ? 6.829 3.743 3.644 1.00 94.06 100 THR A C 1
ATOM 758 O O . THR A 1 100 ? 5.734 3.647 4.201 1.00 94.06 100 THR A O 1
ATOM 761 N N . PRO A 1 101 ? 7.632 4.799 3.893 1.00 94.44 101 PRO A N 1
ATOM 762 C CA . PRO A 1 101 ? 7.260 5.840 4.857 1.00 94.44 101 PRO A CA 1
ATOM 763 C C . PRO A 1 101 ? 5.935 6.529 4.504 1.00 94.44 101 PRO A C 1
ATOM 765 O O . PRO A 1 101 ? 5.100 6.741 5.382 1.00 94.44 101 PRO A O 1
ATOM 768 N N . PHE A 1 102 ? 5.692 6.807 3.221 1.00 91.44 102 PHE A N 1
ATOM 769 C CA . PHE A 1 102 ? 4.445 7.425 2.765 1.00 91.44 102 PHE A CA 1
ATOM 770 C C . PHE A 1 102 ? 3.246 6.496 2.967 1.00 91.44 102 PHE A C 1
ATOM 772 O O . PHE A 1 102 ? 2.220 6.918 3.504 1.00 91.44 102 PHE A O 1
ATOM 779 N N . CYS A 1 103 ? 3.389 5.216 2.609 1.00 92.88 103 CYS A N 1
ATOM 780 C CA . CYS A 1 103 ? 2.335 4.218 2.790 1.00 92.88 103 CYS A CA 1
ATOM 781 C C . CYS A 1 103 ? 2.019 3.981 4.272 1.00 92.88 103 CYS A C 1
ATOM 783 O O . CYS A 1 103 ? 0.849 3.861 4.635 1.00 92.88 103 CYS A O 1
ATOM 785 N N . LEU A 1 104 ? 3.041 3.952 5.134 1.00 94.50 104 LEU A N 1
ATOM 786 C CA . LEU A 1 104 ? 2.880 3.822 6.583 1.00 94.50 104 LEU A CA 1
ATOM 787 C C . LEU A 1 104 ? 2.098 4.994 7.170 1.00 94.50 104 LEU A C 1
ATOM 789 O O . LEU A 1 104 ? 1.139 4.771 7.912 1.00 94.50 104 LEU A O 1
ATOM 793 N N . ILE A 1 105 ? 2.475 6.227 6.825 1.00 94.75 105 ILE A N 1
ATOM 794 C CA . ILE A 1 105 ? 1.784 7.433 7.295 1.00 94.75 105 ILE A CA 1
ATOM 795 C C . ILE A 1 105 ? 0.326 7.408 6.828 1.00 94.75 105 ILE A C 1
ATOM 797 O O . ILE A 1 105 ? -0.584 7.521 7.649 1.00 94.75 105 ILE A O 1
ATOM 801 N N . ALA A 1 106 ? 0.095 7.186 5.534 1.00 93.88 106 ALA A N 1
ATOM 802 C CA . ALA A 1 106 ? -1.238 7.168 4.941 1.00 93.88 106 ALA A CA 1
ATOM 803 C C . ALA A 1 106 ? -2.147 6.101 5.580 1.00 93.88 106 ALA A C 1
ATOM 805 O O . ALA A 1 106 ? -3.241 6.417 6.054 1.00 93.88 106 ALA A O 1
ATOM 806 N N . ALA A 1 107 ? -1.688 4.849 5.657 1.00 94.62 107 ALA A N 1
ATOM 807 C CA . ALA A 1 107 ? -2.471 3.746 6.213 1.00 94.62 107 ALA A CA 1
ATOM 808 C C . ALA A 1 107 ? -2.732 3.900 7.718 1.00 94.62 107 ALA A C 1
ATOM 810 O O . ALA A 1 107 ? -3.830 3.597 8.196 1.00 94.62 107 ALA A O 1
ATOM 811 N N . THR A 1 108 ? -1.760 4.428 8.468 1.00 94.88 108 THR A N 1
ATOM 812 C CA . THR A 1 108 ? -1.928 4.704 9.902 1.00 94.88 108 THR A CA 1
ATOM 813 C C . THR A 1 108 ? -2.931 5.830 10.138 1.00 94.88 108 THR A C 1
ATOM 815 O O . THR A 1 108 ? -3.782 5.703 11.018 1.00 94.88 108 THR A O 1
ATOM 818 N N . LEU A 1 109 ? -2.898 6.897 9.331 1.00 95.62 109 LEU A N 1
ATOM 819 C CA . LEU A 1 109 ? -3.897 7.969 9.383 1.00 95.62 109 LEU A CA 1
ATOM 820 C C . LEU A 1 109 ? -5.301 7.440 9.075 1.00 95.62 109 LEU A C 1
ATOM 822 O O . LEU A 1 109 ? -6.234 7.709 9.831 1.00 95.62 109 LEU 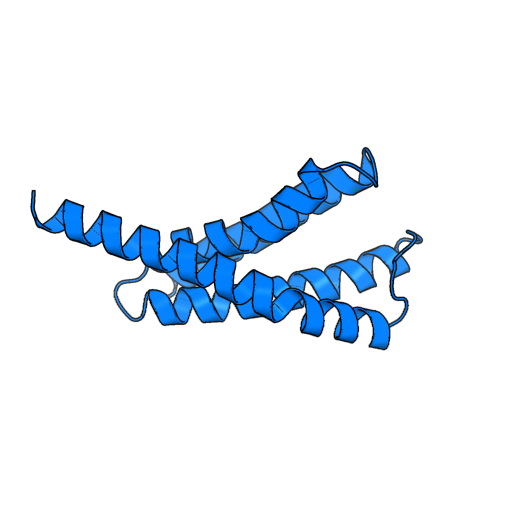A O 1
ATOM 826 N N . GLY A 1 110 ? -5.447 6.627 8.026 1.00 94.12 110 GLY A N 1
ATOM 827 C CA . GLY A 1 110 ? -6.714 5.964 7.714 1.00 94.12 110 GLY A CA 1
ATOM 828 C C . GLY A 1 110 ? -7.236 5.129 8.886 1.00 94.12 110 GLY A C 1
ATOM 829 O O . GLY A 1 110 ? -8.396 5.256 9.286 1.00 94.12 110 GLY A O 1
ATOM 830 N N . ALA A 1 111 ? -6.368 4.329 9.507 1.00 95.31 111 ALA A N 1
ATOM 831 C CA . ALA A 1 111 ? -6.727 3.547 10.685 1.00 95.31 111 ALA A CA 1
ATOM 832 C C . ALA A 1 111 ? -7.126 4.425 11.886 1.00 95.31 111 ALA A C 1
ATOM 834 O O . ALA A 1 111 ? -8.098 4.109 12.578 1.00 95.31 111 ALA A O 1
ATOM 835 N N . ALA A 1 112 ? -6.421 5.534 12.125 1.00 95.81 112 ALA A N 1
ATOM 836 C CA . ALA A 1 112 ? -6.726 6.476 13.201 1.00 95.81 112 ALA A CA 1
ATOM 837 C C . ALA A 1 112 ? -8.102 7.138 13.016 1.00 95.81 112 ALA A C 1
ATOM 839 O O . ALA A 1 112 ? -8.879 7.215 13.971 1.00 95.81 112 ALA A O 1
ATOM 840 N N . ILE A 1 113 ? -8.449 7.526 11.784 1.00 96.06 113 ILE A N 1
ATOM 841 C CA . ILE A 1 113 ? -9.777 8.062 11.450 1.00 96.06 113 ILE A CA 1
ATOM 842 C C . ILE A 1 113 ? -10.864 7.018 11.746 1.00 96.06 113 ILE A C 1
ATOM 844 O O . ILE A 1 113 ? -11.875 7.342 12.373 1.00 96.06 113 ILE A O 1
ATOM 848 N N . ALA A 1 114 ? -10.655 5.753 11.366 1.00 94.31 114 ALA A N 1
ATOM 849 C CA . ALA A 1 114 ? -11.603 4.681 11.674 1.00 94.31 114 ALA A CA 1
ATOM 850 C C . ALA A 1 114 ? -11.804 4.508 13.190 1.00 94.31 114 ALA A C 1
ATOM 852 O O . ALA A 1 114 ? -12.936 4.342 13.646 1.00 94.31 114 ALA A O 1
ATOM 853 N N . VAL A 1 115 ? -10.728 4.576 13.984 1.00 94.12 115 VAL A N 1
ATOM 854 C CA . VAL A 1 115 ? -10.813 4.503 15.454 1.00 94.12 115 VAL A CA 1
ATOM 855 C C . VAL A 1 115 ? -11.638 5.660 16.011 1.00 94.12 115 VAL A C 1
ATOM 857 O O . VAL A 1 115 ? -12.552 5.425 16.802 1.00 94.12 115 VAL A O 1
ATOM 860 N N . PHE A 1 116 ? -11.350 6.888 15.578 1.00 95.19 116 PHE A N 1
ATOM 861 C CA . PHE A 1 116 ? -12.052 8.085 16.034 1.00 95.19 116 PHE A CA 1
ATOM 862 C C . PHE A 1 116 ? -13.561 8.006 15.763 1.00 95.19 116 PHE A C 1
ATOM 864 O O . PHE A 1 116 ? -14.373 8.210 16.667 1.00 95.19 116 PHE A O 1
ATOM 871 N N . LEU A 1 117 ? -13.946 7.636 14.539 1.00 93.88 117 LEU A N 1
ATOM 872 C CA . LEU A 1 117 ? -15.352 7.517 14.149 1.00 93.88 117 LEU A CA 1
ATOM 873 C C . LEU A 1 117 ? -16.085 6.405 14.912 1.00 93.88 117 LEU A C 1
ATOM 875 O O . LEU A 1 117 ? -17.235 6.585 15.319 1.00 93.88 117 LEU A O 1
ATOM 879 N N . LEU A 1 118 ? -15.431 5.263 15.140 1.00 92.12 118 LEU A N 1
ATOM 880 C CA . LEU A 1 118 ? -16.015 4.174 15.926 1.00 92.12 118 LEU A CA 1
ATOM 881 C C . LEU A 1 118 ? -16.192 4.558 17.397 1.00 92.12 118 LEU A C 1
ATOM 883 O O . LEU A 1 118 ? -17.204 4.196 17.996 1.00 92.12 118 LEU A O 1
ATOM 887 N N . HIS A 1 119 ? -15.256 5.322 17.963 1.00 90.44 119 HIS A N 1
ATOM 888 C CA . HIS A 1 119 ? -15.385 5.845 19.319 1.00 90.44 119 HIS A CA 1
ATOM 889 C C . HIS A 1 119 ? -16.580 6.802 19.438 1.00 90.44 119 HIS A C 1
ATOM 891 O O . HIS A 1 119 ? -17.411 6.637 20.330 1.00 90.44 119 HIS A O 1
ATOM 897 N N . GLN A 1 120 ? -16.749 7.728 18.487 1.00 89.88 120 GLN A N 1
ATOM 898 C CA . GLN A 1 120 ? -17.925 8.605 18.468 1.00 89.88 120 GLN A CA 1
ATOM 899 C C . GLN A 1 120 ? -19.245 7.837 18.342 1.00 89.88 120 GLN A C 1
ATOM 901 O O . GLN A 1 120 ? -20.238 8.233 18.948 1.00 89.88 120 GLN A O 1
ATOM 906 N N . LYS A 1 121 ? -19.268 6.731 17.588 1.00 85.00 121 LYS A N 1
ATOM 907 C CA . LYS A 1 121 ? -20.461 5.885 17.458 1.00 85.00 121 LYS A CA 1
ATOM 908 C C . LYS A 1 121 ? -20.847 5.207 18.775 1.00 85.00 121 LYS A C 1
ATOM 910 O O . LYS A 1 121 ? -22.030 5.016 19.000 1.00 85.00 121 LYS A O 1
ATOM 915 N N . SER A 1 122 ? -19.883 4.850 19.626 1.00 82.44 122 SER A N 1
ATOM 916 C CA . SER A 1 122 ? -20.172 4.238 20.935 1.00 82.44 122 SER A CA 1
ATOM 917 C C . SER A 1 122 ? -20.702 5.211 21.99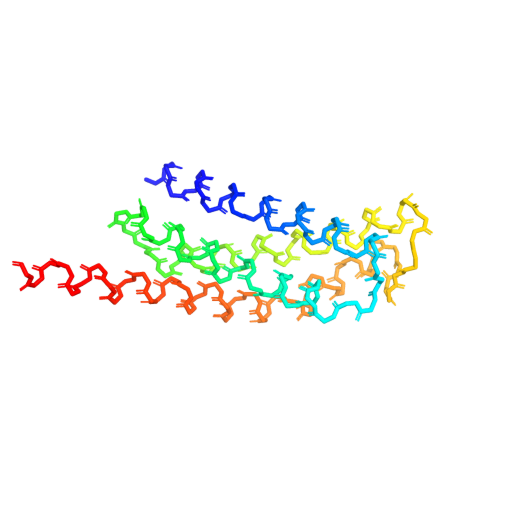0 1.00 82.44 122 SER A C 1
ATOM 919 O O . SER A 1 122 ? -21.226 4.767 23.004 1.00 82.44 122 SER A O 1
ATOM 921 N N . LEU A 1 123 ? -20.546 6.520 21.771 1.00 78.00 123 LEU A N 1
ATOM 922 C CA . LEU A 1 123 ? -21.006 7.567 22.688 1.00 78.00 123 LEU A CA 1
ATOM 923 C C . LEU A 1 123 ? -22.440 8.043 22.392 1.00 78.00 123 LEU A C 1
ATOM 925 O O . LEU A 1 123 ? -22.960 8.868 23.139 1.00 78.00 123 LEU A O 1
ATOM 929 N N . LYS A 1 124 ? -23.052 7.569 21.300 1.00 64.50 124 LYS A N 1
ATOM 930 C CA . LYS A 1 124 ? -24.434 7.862 20.894 1.00 64.50 124 LYS A CA 1
ATOM 931 C C . LYS A 1 124 ? -25.316 6.647 21.131 1.00 64.50 124 LYS A C 1
ATOM 933 O O . LYS A 1 124 ? -26.486 6.868 21.501 1.00 64.50 124 LYS A O 1
#

Sequence (124 aa):
MFKSLLWGGVTVVLGNVIWLGLINYEPTYLGAITFQYLTPAVAGFVAAWFANQHKLLLGVAFGVLSSIAIGAANLLFELLGHKVDFSGFDGAVIVTVWSTPFCLIAATLGAAIAVFLLHQKSLK

Radius of gyration: 15.26 Å; chains: 1; bounding box: 41×26×44 Å

Foldseek 3Di:
DVQLCVQLVVLLVVLVVVLVVVCVVPVPDPVSVVSLLLSLLQSLLSSLLPDPDPSLVSLLVSLLVSLLVQLVVLAVCVVVVHDHPADDNVRSVVSSVVSSVSSSVNSNNSSVVSVVVVVVVVVD